Protein AF-A0A937ZWQ6-F1 (afdb_monomer_lite)

Foldseek 3Di:
DEQEAACLSQVAPDADADPPDDVQQRRHCPGPQNVVCVVVVHDYDYPRGHLDAPCQCVQPDDPGGRSVVSDDPPDPDYDYDHHCNVVVNVVVVVVVVVVVVVVVVVD

Secondary structure (DSSP, 8-state):
-EEEESHHHHTTTSSSBPTTS-GGG--BTT-HHHHHHHHTT---EE---TT--HHHHHS-BTTBPPGGGG--TT---EEEE--TTTTTHHHHHHHHHHHHHHHTT--

pLDDT: mean 93.64, std 10.87, range [48.31, 98.81]

Radius of gyration: 16.26 Å; chains: 1; bounding box: 39×29×52 Å

Sequence (107 aa):
MAGLGSSFAAGSGFGPLKPDTPQHCGRSIDNYATLVAEDLRMLLVDVSCGGATTAHVLGPWNELPPQIEAVTPDTALVTITVGGNDLGYVGYLIAESCKLRGVDKLS

Structure (mmCIF, N/CA/C/O backbone):
data_AF-A0A937ZWQ6-F1
#
_entry.id   AF-A0A937ZWQ6-F1
#
loop_
_atom_site.group_PDB
_atom_site.id
_atom_site.type_symbol
_atom_site.label_atom_id
_atom_site.label_alt_id
_atom_site.label_comp_id
_atom_site.label_asym_id
_atom_site.label_entity_id
_atom_site.label_seq_id
_atom_site.pdbx_PDB_ins_code
_atom_site.Cartn_x
_atom_site.Cartn_y
_atom_site.Cartn_z
_atom_site.occupancy
_atom_site.B_iso_or_equiv
_atom_site.auth_seq_id
_atom_site.auth_comp_id
_atom_site.auth_asym_id
_atom_site.auth_atom_id
_atom_site.pdbx_PDB_model_num
ATOM 1 N N . MET A 1 1 ? -9.170 -6.786 7.974 1.00 98.38 1 MET A N 1
ATOM 2 C CA . MET A 1 1 ? -7.842 -7.040 7.376 1.00 98.38 1 MET A CA 1
ATOM 3 C C . MET A 1 1 ? -7.358 -5.785 6.678 1.00 98.38 1 MET A C 1
ATOM 5 O O . MET A 1 1 ? -8.191 -4.964 6.302 1.00 98.38 1 MET A O 1
ATOM 9 N N . ALA A 1 2 ? -6.045 -5.651 6.503 1.00 98.69 2 ALA A N 1
ATOM 10 C CA . ALA A 1 2 ? -5.431 -4.510 5.831 1.00 98.69 2 ALA A CA 1
ATOM 11 C C . ALA A 1 2 ? -4.611 -4.948 4.605 1.00 98.69 2 ALA A C 1
ATOM 13 O O . ALA A 1 2 ? -3.849 -5.920 4.664 1.00 98.69 2 ALA A O 1
ATOM 14 N N . GLY A 1 3 ? -4.778 -4.228 3.497 1.00 98.62 3 GLY A N 1
ATOM 15 C CA . GLY A 1 3 ? -3.978 -4.362 2.281 1.00 98.62 3 GLY A CA 1
ATOM 16 C C . GLY A 1 3 ? -2.995 -3.203 2.166 1.00 98.62 3 GLY A C 1
ATOM 17 O O . GLY A 1 3 ? -3.416 -2.058 2.020 1.00 98.62 3 GLY A O 1
ATOM 18 N N . LEU A 1 4 ? -1.699 -3.498 2.241 1.00 98.81 4 LEU A N 1
ATOM 19 C CA . LEU A 1 4 ? -0.611 -2.533 2.100 1.00 98.81 4 LEU A CA 1
ATOM 20 C C . LEU A 1 4 ? 0.262 -2.903 0.899 1.00 98.81 4 LEU A C 1
ATOM 22 O O . LEU A 1 4 ? 0.230 -4.018 0.382 1.00 98.81 4 LEU A O 1
ATOM 26 N N . GLY A 1 5 ? 1.114 -1.976 0.491 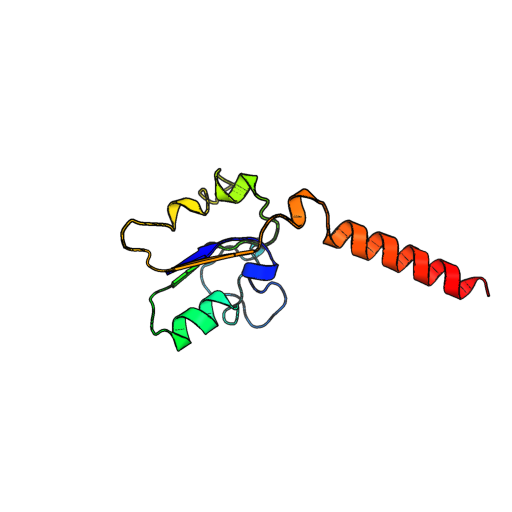1.00 98.62 5 GLY A N 1
ATOM 27 C CA . GLY A 1 5 ? 2.178 -2.199 -0.470 1.00 98.62 5 GLY A CA 1
ATOM 28 C C . GLY A 1 5 ? 2.070 -1.320 -1.703 1.00 98.62 5 GLY A C 1
ATOM 29 O O . GLY A 1 5 ? 1.477 -0.239 -1.677 1.00 98.62 5 GLY A O 1
ATOM 30 N N . SER A 1 6 ? 2.701 -1.788 -2.777 1.00 98.50 6 SER A N 1
ATOM 31 C CA . SER A 1 6 ? 2.848 -1.053 -4.028 1.00 98.50 6 SER A CA 1
ATOM 32 C C . SER A 1 6 ? 1.956 -1.580 -5.157 1.00 98.50 6 SER A C 1
ATOM 34 O O . SER A 1 6 ? 0.896 -2.131 -4.896 1.00 98.50 6 SER A O 1
ATOM 36 N N . SER A 1 7 ? 2.367 -1.431 -6.417 1.00 97.62 7 SER A N 1
ATOM 37 C CA . SER A 1 7 ? 1.588 -1.762 -7.616 1.00 97.62 7 SER A CA 1
ATOM 38 C C . SER A 1 7 ? 1.164 -3.229 -7.681 1.00 97.62 7 SER A C 1
ATOM 40 O O . SER A 1 7 ? 0.037 -3.523 -8.066 1.00 97.62 7 SER A O 1
ATOM 42 N N . PHE A 1 8 ? 2.030 -4.148 -7.249 1.00 97.50 8 PHE A N 1
ATOM 43 C CA . PHE A 1 8 ? 1.712 -5.578 -7.176 1.00 97.50 8 PHE A CA 1
ATOM 44 C C . PHE A 1 8 ? 0.636 -5.880 -6.123 1.00 97.50 8 PHE A C 1
ATOM 46 O O . PHE A 1 8 ? -0.215 -6.730 -6.357 1.00 97.50 8 PHE A O 1
ATOM 53 N N . ALA A 1 9 ? 0.637 -5.157 -4.997 1.00 98.50 9 ALA A N 1
ATOM 54 C CA . ALA A 1 9 ? -0.424 -5.245 -3.993 1.00 98.50 9 ALA A CA 1
ATOM 55 C C . ALA A 1 9 ? -1.716 -4.564 -4.450 1.00 98.50 9 ALA A C 1
ATOM 57 O O . ALA A 1 9 ? -2.801 -5.105 -4.265 1.00 98.50 9 ALA A O 1
ATOM 58 N N . ALA A 1 10 ? -1.585 -3.415 -5.109 1.00 98.12 10 ALA A N 1
ATOM 59 C CA . ALA A 1 10 ? -2.697 -2.656 -5.652 1.00 98.12 10 ALA A CA 1
ATOM 60 C C . ALA A 1 10 ? -3.383 -3.368 -6.824 1.00 98.12 10 ALA A C 1
ATOM 62 O O . ALA A 1 10 ? -4.530 -3.050 -7.117 1.00 98.12 10 ALA A O 1
ATOM 63 N N . GLY A 1 11 ? -2.726 -4.330 -7.480 1.00 97.69 11 GLY A N 1
ATOM 64 C CA . GLY A 1 11 ? -3.235 -4.946 -8.706 1.00 97.69 11 GLY A CA 1
ATOM 65 C C . GLY A 1 11 ? -3.213 -3.972 -9.887 1.00 97.69 11 GLY A C 1
ATOM 66 O O . GLY A 1 11 ? -4.102 -3.998 -10.733 1.00 97.69 11 GLY A O 1
ATOM 67 N N . SER A 1 12 ? -2.231 -3.067 -9.936 1.00 96.25 12 SER A N 1
ATOM 68 C CA . SER A 1 12 ? -2.178 -2.021 -10.960 1.00 96.25 12 SER A CA 1
ATOM 69 C C . SER A 1 12 ? -2.084 -2.604 -12.368 1.00 96.25 12 SER A C 1
ATOM 71 O O . SER A 1 12 ? -1.221 -3.431 -12.655 1.00 96.25 12 SER A O 1
ATOM 73 N N . GLY A 1 13 ? -2.959 -2.134 -13.259 1.00 91.81 13 GLY A N 1
ATOM 74 C CA . GLY A 1 13 ? -3.072 -2.642 -14.629 1.00 91.81 13 GLY A CA 1
ATOM 75 C C . GLY A 1 13 ? -3.955 -3.885 -14.771 1.00 91.81 13 GLY A C 1
ATOM 76 O O . GLY A 1 13 ? -4.099 -4.387 -15.884 1.00 91.81 13 GLY A O 1
ATOM 77 N N . PHE A 1 14 ? -4.561 -4.365 -13.683 1.00 89.69 14 PHE A N 1
ATOM 78 C CA . PHE A 1 14 ? -5.496 -5.484 -13.691 1.00 89.69 14 PHE A CA 1
ATOM 79 C C . PHE A 1 14 ? -6.905 -5.001 -13.333 1.00 89.69 14 PHE A C 1
ATOM 81 O O . PHE A 1 14 ? -7.076 -4.353 -12.309 1.00 89.69 14 PHE A O 1
ATOM 88 N N . GLY A 1 15 ? -7.914 -5.314 -14.148 1.00 89.19 15 GLY A N 1
ATOM 89 C CA . GLY A 1 15 ? -9.321 -5.003 -13.856 1.00 89.19 15 GLY A CA 1
ATOM 90 C C . GLY A 1 15 ? -9.666 -3.506 -13.694 1.00 89.19 15 GLY A C 1
ATOM 91 O O . GLY A 1 15 ? -8.831 -2.624 -13.919 1.00 89.19 15 GLY A O 1
ATOM 92 N N . PRO A 1 16 ? -10.927 -3.192 -13.346 1.00 95.75 16 PRO A N 1
ATOM 93 C CA . PRO A 1 16 ? -11.360 -1.835 -13.015 1.00 95.75 16 PRO A CA 1
ATOM 94 C C . PRO A 1 16 ? -10.699 -1.298 -11.740 1.00 95.75 16 PRO A C 1
ATOM 96 O O . PRO A 1 16 ? -10.385 -2.049 -10.819 1.00 95.75 16 PRO A O 1
ATOM 99 N N . LEU A 1 17 ? -10.540 0.024 -11.651 1.00 96.69 17 LEU A N 1
ATOM 100 C CA . LEU A 1 17 ? -10.050 0.668 -10.431 1.00 96.69 17 LEU A CA 1
ATOM 101 C C . LEU A 1 17 ? -11.138 0.732 -9.353 1.00 96.69 17 LEU A C 1
ATOM 103 O O . LEU A 1 17 ? -12.315 0.921 -9.664 1.00 96.69 17 LEU A O 1
ATOM 107 N N . LYS A 1 18 ? -10.735 0.643 -8.081 1.00 95.75 18 LYS A N 1
ATOM 108 C CA . LYS A 1 18 ? -11.623 0.878 -6.941 1.00 95.75 18 LYS A CA 1
ATOM 109 C C . LYS A 1 18 ? -12.171 2.309 -7.005 1.00 95.75 18 LYS A C 1
ATOM 111 O O . LYS A 1 18 ? -11.369 3.246 -7.117 1.00 95.75 18 LYS A O 1
ATOM 116 N N . PRO A 1 19 ? -13.501 2.496 -6.920 1.00 94.25 19 PRO A N 1
ATOM 117 C CA . PRO A 1 19 ? -14.096 3.826 -6.894 1.00 94.25 19 PRO A CA 1
ATOM 118 C C . PRO A 1 19 ? -13.602 4.603 -5.671 1.00 94.25 19 PRO A C 1
ATOM 120 O O . PRO A 1 19 ? -13.192 4.010 -4.675 1.00 94.25 19 PRO A O 1
ATOM 123 N N . ASP A 1 20 ? -13.616 5.931 -5.770 1.00 91.19 20 ASP A N 1
ATOM 124 C CA . ASP A 1 20 ? -13.263 6.848 -4.677 1.00 91.19 20 ASP A CA 1
ATOM 125 C C . ASP A 1 20 ? -11.853 6.644 -4.088 1.00 91.19 20 ASP A C 1
ATOM 127 O O . ASP A 1 20 ? -11.557 7.061 -2.968 1.00 91.19 20 ASP A O 1
ATOM 131 N N . THR A 1 21 ? -10.946 6.037 -4.859 1.00 90.50 21 THR A N 1
ATOM 132 C CA . THR A 1 21 ? -9.525 5.934 -4.514 1.00 90.50 21 THR A CA 1
ATOM 133 C C . THR A 1 21 ? -8.666 6.801 -5.441 1.00 90.50 21 THR A C 1
ATOM 135 O O . THR A 1 21 ? -9.008 6.975 -6.615 1.00 90.50 21 THR A O 1
ATOM 138 N N . PRO A 1 22 ? -7.539 7.359 -4.954 1.00 93.50 22 PRO A N 1
ATOM 139 C CA . PRO A 1 22 ? -6.567 8.041 -5.799 1.00 93.50 22 PRO A CA 1
ATOM 140 C C . PRO A 1 22 ? -6.178 7.190 -7.013 1.00 93.50 22 PRO A C 1
ATOM 142 O O . PRO A 1 22 ? -5.551 6.140 -6.873 1.00 93.50 22 PRO A O 1
ATOM 145 N N . GLN A 1 23 ? -6.524 7.657 -8.217 1.00 93.75 23 GLN A N 1
ATOM 146 C CA . GLN A 1 23 ? -6.320 6.889 -9.452 1.00 93.75 23 GLN A CA 1
ATOM 147 C C . GLN A 1 23 ? -4.850 6.517 -9.681 1.00 93.75 23 GLN A C 1
ATOM 149 O O . GLN A 1 23 ? -4.560 5.433 -10.182 1.00 93.75 23 GLN A O 1
ATOM 154 N N . HIS A 1 24 ? -3.920 7.383 -9.261 1.00 94.19 24 HIS A N 1
ATOM 155 C CA . HIS A 1 24 ? -2.482 7.143 -9.392 1.00 94.19 24 HIS A CA 1
ATOM 156 C C . HIS A 1 24 ? -2.003 5.916 -8.598 1.00 94.19 24 HIS A C 1
ATOM 158 O O . HIS A 1 24 ? -1.002 5.307 -8.965 1.00 94.19 24 HIS A O 1
ATOM 164 N N . CYS A 1 25 ? -2.732 5.507 -7.554 1.00 96.94 25 CYS A N 1
ATOM 165 C CA . CYS A 1 25 ? -2.422 4.290 -6.812 1.00 96.94 25 CYS A CA 1
ATOM 166 C C . CYS A 1 25 ? -2.705 3.018 -7.613 1.00 96.94 25 CYS A C 1
ATOM 168 O O . CYS A 1 25 ? -2.221 1.956 -7.225 1.00 96.94 25 CYS A O 1
ATOM 170 N N . GLY A 1 26 ? -3.500 3.093 -8.687 1.00 97.06 26 GLY A N 1
ATOM 171 C CA . GLY A 1 26 ? -3.818 1.941 -9.523 1.00 97.06 26 GLY A CA 1
ATOM 172 C C . GLY A 1 26 ? -4.407 0.774 -8.727 1.00 97.06 26 GLY A C 1
ATOM 173 O O . GLY A 1 26 ? -4.036 -0.368 -8.985 1.00 97.06 26 GLY A O 1
ATOM 174 N N . ARG A 1 27 ? -5.246 1.061 -7.720 1.00 97.25 27 ARG A N 1
ATOM 175 C CA . ARG A 1 27 ? -5.918 0.048 -6.896 1.00 97.25 27 ARG A CA 1
ATOM 176 C C . ARG A 1 27 ? -7.042 -0.598 -7.688 1.00 97.25 27 ARG A C 1
ATOM 178 O O . ARG A 1 27 ? -8.026 0.066 -7.985 1.00 97.25 27 ARG A O 1
ATOM 185 N N . SER A 1 28 ? -6.895 -1.873 -8.007 1.00 97.75 28 SER A N 1
ATOM 186 C CA . SER A 1 28 ? -7.895 -2.689 -8.688 1.00 97.75 28 SER A CA 1
ATOM 187 C C . SER A 1 28 ? -8.978 -3.184 -7.735 1.00 97.75 28 SER A C 1
ATOM 189 O O . SER A 1 28 ? -8.685 -3.498 -6.579 1.00 97.75 28 SER A O 1
ATOM 191 N N . ILE A 1 29 ? -10.214 -3.312 -8.227 1.00 97.00 29 ILE A N 1
ATOM 192 C CA . ILE A 1 29 ? -11.273 -4.050 -7.523 1.00 97.00 29 ILE A CA 1
ATOM 193 C C . ILE A 1 29 ? -10.936 -5.543 -7.376 1.00 97.00 29 ILE A C 1
ATOM 195 O O . ILE A 1 29 ? -11.412 -6.163 -6.438 1.00 97.00 29 ILE A O 1
ATOM 199 N N . ASP A 1 30 ? -10.060 -6.085 -8.226 1.00 96.19 30 ASP A N 1
ATOM 200 C CA . ASP A 1 30 ? -9.708 -7.509 -8.292 1.00 96.19 30 ASP A CA 1
ATOM 201 C C . ASP A 1 30 ? -8.290 -7.791 -7.754 1.00 96.19 30 ASP A C 1
ATOM 203 O O . ASP A 1 30 ? -7.654 -8.787 -8.109 1.00 96.19 30 ASP A O 1
ATOM 207 N N . ASN A 1 31 ? -7.726 -6.899 -6.931 1.00 98.06 31 ASN A N 1
ATOM 208 C CA . ASN A 1 31 ? -6.415 -7.153 -6.334 1.00 98.06 31 ASN A CA 1
ATOM 209 C C . ASN A 1 31 ? -6.461 -8.312 -5.322 1.00 98.06 31 ASN A C 1
ATOM 211 O O . ASN A 1 31 ? -7.511 -8.639 -4.765 1.00 98.06 31 ASN A O 1
ATOM 215 N N . TYR A 1 32 ? -5.308 -8.931 -5.046 1.00 98.06 32 TYR A N 1
ATOM 216 C CA . TYR A 1 32 ? -5.290 -10.154 -4.236 1.00 98.06 32 TYR A CA 1
ATOM 217 C C . TYR A 1 32 ? -5.818 -9.931 -2.811 1.00 98.06 32 TYR A C 1
ATOM 219 O O . TYR A 1 32 ? -6.376 -10.850 -2.222 1.00 98.06 32 TYR A O 1
ATOM 227 N N . ALA A 1 33 ? -5.668 -8.727 -2.243 1.00 98.38 33 ALA A N 1
ATOM 228 C CA . ALA A 1 33 ? -6.202 -8.424 -0.920 1.00 98.38 33 ALA A CA 1
ATOM 229 C C . ALA A 1 33 ? -7.736 -8.466 -0.923 1.00 98.38 33 ALA A C 1
ATOM 231 O O . ALA A 1 33 ? -8.322 -8.934 0.049 1.00 98.38 33 ALA A O 1
ATOM 232 N N . THR A 1 34 ? -8.371 -8.030 -2.017 1.00 97.94 34 THR A N 1
ATOM 233 C CA . THR A 1 34 ? -9.826 -8.110 -2.203 1.00 97.94 34 THR A CA 1
ATOM 234 C C . THR A 1 34 ? -10.285 -9.556 -2.317 1.00 97.94 34 THR A C 1
ATOM 236 O O . THR A 1 34 ? -11.159 -9.963 -1.560 1.00 97.94 34 THR A O 1
ATOM 239 N N . LEU A 1 35 ? -9.624 -10.360 -3.153 1.00 97.69 35 LEU A N 1
ATOM 240 C CA . LEU A 1 35 ? -9.959 -11.781 -3.315 1.00 97.69 35 LEU A CA 1
ATOM 241 C C . LEU A 1 35 ? -9.816 -12.561 -1.997 1.00 97.69 35 LEU A C 1
ATOM 243 O O . LEU A 1 35 ? -10.705 -13.309 -1.603 1.00 97.69 35 LEU A O 1
ATOM 247 N N . VAL A 1 36 ? -8.730 -12.323 -1.254 1.00 98.50 36 VAL A N 1
ATOM 248 C CA . VAL A 1 36 ? -8.519 -12.940 0.067 1.00 98.50 36 VAL A CA 1
ATOM 249 C C . VAL A 1 36 ? -9.571 -12.474 1.079 1.00 98.50 36 VAL A C 1
ATOM 251 O O . VAL A 1 36 ? -10.024 -13.270 1.901 1.00 98.50 36 VAL A O 1
ATOM 254 N N . ALA A 1 37 ? -9.971 -11.201 1.040 1.00 98.56 37 ALA A N 1
ATOM 255 C CA . ALA A 1 37 ? -11.014 -10.677 1.917 1.00 98.56 37 ALA A CA 1
ATOM 256 C C . ALA A 1 37 ? -12.370 -11.340 1.660 1.00 98.56 37 ALA A C 1
ATOM 258 O O . ALA A 1 37 ? -13.071 -11.672 2.616 1.00 98.56 37 ALA A O 1
ATOM 259 N N . GLU A 1 38 ? -12.720 -11.561 0.394 1.00 98.25 38 GLU A N 1
ATOM 260 C CA . GLU A 1 38 ? -13.946 -12.254 -0.003 1.00 98.25 38 GLU A CA 1
ATOM 261 C C . GLU A 1 38 ? -13.937 -13.717 0.456 1.00 98.25 38 GLU A C 1
ATOM 263 O O . GLU A 1 38 ? -14.868 -14.146 1.146 1.00 98.25 38 GLU A O 1
ATOM 268 N N . ASP A 1 39 ? -12.855 -14.449 0.177 1.00 98.44 39 ASP A N 1
ATOM 269 C CA . ASP A 1 39 ? -12.705 -15.860 0.551 1.00 98.44 39 ASP A CA 1
ATOM 270 C C . ASP A 1 39 ? -12.775 -16.073 2.070 1.00 98.44 39 ASP A C 1
ATOM 272 O O . ASP A 1 39 ? -13.417 -17.009 2.558 1.00 98.44 39 ASP A O 1
ATOM 276 N N . LEU A 1 40 ? -12.147 -15.179 2.839 1.00 98.38 40 LEU A N 1
ATOM 277 C CA . LEU A 1 40 ? -12.123 -15.238 4.302 1.00 98.38 40 LEU A CA 1
ATOM 278 C C . LEU A 1 40 ? -13.302 -14.509 4.962 1.00 98.38 40 LEU A C 1
ATOM 280 O O . LEU A 1 40 ? -13.415 -14.523 6.189 1.00 98.38 40 LEU A O 1
ATOM 284 N N . ARG A 1 41 ? -14.185 -13.881 4.172 1.00 98.31 41 ARG A N 1
ATOM 285 C CA . ARG A 1 41 ? -15.320 -13.063 4.638 1.00 98.31 41 ARG A CA 1
ATOM 286 C C . ARG A 1 41 ? -14.898 -11.978 5.638 1.00 98.31 41 ARG A C 1
ATOM 288 O O . ARG A 1 41 ? -15.539 -11.780 6.670 1.00 98.31 41 ARG A O 1
ATOM 295 N N . MET A 1 42 ? -13.805 -11.281 5.341 1.00 98.19 42 MET A N 1
ATOM 296 C CA . MET A 1 42 ? -13.241 -10.216 6.171 1.00 98.19 42 MET A CA 1
ATOM 297 C C . MET A 1 42 ? -13.540 -8.837 5.583 1.00 98.19 42 MET A C 1
ATOM 299 O O . MET A 1 42 ? -13.493 -8.634 4.375 1.00 98.19 42 MET A O 1
ATOM 303 N N . LEU A 1 43 ? -13.751 -7.842 6.447 1.00 98.06 43 LEU A N 1
ATOM 304 C CA . LEU A 1 43 ? -13.735 -6.443 6.017 1.00 98.06 43 LEU A CA 1
ATOM 305 C C . LEU A 1 43 ? -12.302 -6.030 5.659 1.00 98.06 43 LEU A C 1
ATOM 307 O O . LEU A 1 43 ? -11.378 -6.263 6.447 1.00 98.06 43 LEU A O 1
ATOM 311 N N . LEU A 1 44 ? -12.121 -5.412 4.493 1.00 98.06 44 LEU A N 1
ATOM 312 C CA . LEU A 1 44 ? -10.824 -4.976 3.979 1.00 98.06 44 LEU A CA 1
ATOM 313 C C . LEU A 1 44 ? -10.685 -3.452 4.023 1.00 98.06 44 LEU A C 1
ATOM 315 O O . LEU A 1 44 ? -11.474 -2.734 3.415 1.00 98.06 44 LEU A O 1
ATOM 319 N N . VAL A 1 45 ? -9.615 -2.980 4.664 1.00 98.12 45 VAL A N 1
ATOM 320 C CA . VAL A 1 45 ? -9.093 -1.619 4.501 1.00 98.12 45 VAL A CA 1
ATOM 321 C C . VAL A 1 45 ? -7.893 -1.693 3.561 1.00 98.12 45 VAL A C 1
ATOM 323 O O . VAL A 1 45 ? -6.840 -2.215 3.920 1.00 98.12 45 VAL A O 1
ATOM 326 N N . ASP A 1 46 ? -8.063 -1.226 2.328 1.00 98.06 46 ASP A N 1
ATOM 327 C CA . ASP A 1 46 ? -7.043 -1.327 1.282 1.00 98.06 46 ASP A CA 1
ATOM 328 C C . ASP A 1 46 ? -6.404 0.032 0.989 1.00 98.06 46 ASP A C 1
ATOM 330 O O . ASP A 1 46 ? -7.000 0.905 0.347 1.00 98.06 46 ASP A O 1
ATOM 334 N N . VAL A 1 47 ? -5.167 0.180 1.456 1.00 98.31 47 VAL A N 1
ATOM 335 C CA . VAL A 1 47 ? -4.327 1.376 1.316 1.00 98.31 47 VAL A CA 1
ATOM 336 C C . VAL A 1 47 ? -3.089 1.111 0.455 1.00 98.31 47 VAL A C 1
ATOM 338 O O . VAL A 1 47 ? -2.144 1.899 0.463 1.00 98.31 47 VAL A O 1
ATOM 341 N N . SER A 1 48 ? -3.083 0.016 -0.311 1.00 98.44 48 SER A N 1
ATOM 342 C CA . SER A 1 48 ? -2.029 -0.251 -1.288 1.00 98.44 48 SER A CA 1
ATOM 343 C C . SER A 1 48 ? -1.965 0.863 -2.345 1.00 98.44 48 SER A C 1
ATOM 345 O O . SER A 1 48 ? -2.978 1.453 -2.726 1.00 98.44 48 SER A O 1
ATOM 347 N N . CYS A 1 49 ? -0.765 1.209 -2.811 1.00 98.12 49 CYS A N 1
ATOM 348 C CA . CYS A 1 49 ? -0.607 2.296 -3.773 1.00 98.12 49 CYS A CA 1
ATOM 349 C C . CYS A 1 49 ? 0.594 2.090 -4.693 1.00 98.12 49 CYS A C 1
ATOM 351 O O . CYS A 1 49 ? 1.738 2.028 -4.242 1.00 98.12 49 CYS A O 1
ATOM 353 N N . GLY A 1 50 ? 0.341 2.009 -6.001 1.00 97.38 50 GLY A N 1
ATOM 354 C CA . GLY A 1 50 ? 1.369 1.962 -7.036 1.00 97.38 50 GLY A CA 1
ATOM 355 C C . GLY A 1 50 ? 2.451 3.020 -6.827 1.00 97.38 50 GLY A C 1
ATOM 356 O O . GLY A 1 50 ? 2.149 4.176 -6.565 1.00 97.38 50 GLY A O 1
ATOM 357 N N . GLY A 1 51 ? 3.719 2.610 -6.900 1.00 96.62 51 GLY A N 1
ATOM 358 C CA . GLY A 1 51 ? 4.875 3.479 -6.646 1.00 96.62 51 GLY A CA 1
ATOM 359 C C . GLY A 1 51 ? 5.311 3.580 -5.178 1.00 96.62 51 GLY A C 1
ATOM 360 O O . GLY A 1 51 ? 6.403 4.074 -4.914 1.00 96.62 51 GLY A O 1
ATOM 361 N N . ALA A 1 52 ? 4.536 3.051 -4.221 1.00 98.38 52 ALA A N 1
ATOM 362 C CA . ALA A 1 52 ? 4.938 3.049 -2.813 1.00 98.38 52 ALA A CA 1
ATOM 363 C C . ALA A 1 52 ? 6.280 2.327 -2.576 1.00 98.38 52 ALA A C 1
ATOM 365 O O . ALA A 1 52 ? 6.499 1.225 -3.092 1.00 98.38 52 ALA A O 1
ATOM 366 N N . THR A 1 53 ? 7.161 2.941 -1.786 1.00 98.56 53 THR A N 1
ATOM 367 C CA . THR A 1 53 ? 8.403 2.347 -1.265 1.00 98.56 53 THR A CA 1
ATOM 368 C C . THR A 1 53 ? 8.176 1.827 0.154 1.00 98.56 53 THR A C 1
ATOM 370 O O . THR A 1 53 ? 7.114 2.050 0.741 1.00 98.56 53 THR A O 1
ATOM 373 N N . THR A 1 54 ? 9.169 1.166 0.750 1.00 98.50 54 THR A N 1
ATOM 374 C CA . THR A 1 54 ? 9.099 0.781 2.170 1.00 98.50 54 THR A CA 1
ATOM 375 C C . THR A 1 54 ? 8.943 1.996 3.090 1.00 98.50 54 THR A C 1
ATOM 377 O O . THR A 1 54 ? 8.222 1.920 4.083 1.00 98.50 54 THR A O 1
ATOM 380 N N . ALA A 1 55 ? 9.521 3.147 2.727 1.00 98.62 55 ALA A N 1
ATOM 381 C CA . ALA A 1 55 ? 9.358 4.390 3.477 1.00 98.62 55 ALA A CA 1
ATOM 382 C C . ALA A 1 55 ? 7.895 4.864 3.514 1.00 98.62 55 ALA A C 1
ATOM 384 O O . ALA A 1 55 ? 7.446 5.332 4.553 1.00 98.62 55 ALA A O 1
ATOM 385 N N . HIS A 1 56 ? 7.129 4.679 2.433 1.00 98.62 56 HIS A N 1
ATOM 386 C CA . HIS A 1 56 ? 5.709 5.066 2.371 1.00 98.62 56 HIS A CA 1
ATOM 387 C C . HIS A 1 56 ? 4.782 4.121 3.158 1.00 98.62 56 HIS A C 1
ATOM 389 O O . HIS A 1 56 ? 3.609 4.420 3.374 1.00 98.62 56 HIS A O 1
ATOM 395 N N . VAL A 1 57 ? 5.286 2.963 3.599 1.00 98.62 57 VAL A N 1
ATOM 396 C CA . VAL A 1 57 ? 4.548 2.110 4.542 1.00 98.62 57 VAL A CA 1
ATOM 397 C C . VAL A 1 57 ? 4.540 2.753 5.924 1.00 98.62 57 VAL A C 1
ATOM 399 O O . VAL A 1 57 ? 3.506 2.773 6.586 1.00 98.62 57 VAL A O 1
ATOM 402 N N . LEU A 1 58 ? 5.690 3.284 6.347 1.00 98.38 58 LEU A N 1
ATOM 403 C CA . LEU A 1 58 ? 5.908 3.820 7.693 1.00 98.38 58 LEU A CA 1
ATOM 404 C C . LEU A 1 58 ? 5.701 5.336 7.791 1.00 98.38 58 LEU A C 1
ATOM 406 O O . LEU A 1 58 ? 5.473 5.848 8.882 1.00 98.38 58 LEU A O 1
ATOM 410 N N . GLY A 1 59 ? 5.798 6.049 6.672 1.00 98.38 59 GLY A N 1
ATOM 411 C CA . GLY A 1 59 ? 5.674 7.499 6.579 1.00 98.38 59 GLY A CA 1
ATOM 412 C C . GLY A 1 59 ? 4.677 7.931 5.502 1.00 98.38 59 GLY A C 1
ATOM 413 O O . GLY A 1 59 ? 4.300 7.125 4.651 1.00 98.38 59 GLY A O 1
ATOM 414 N N . PRO A 1 60 ? 4.239 9.201 5.536 1.00 97.44 60 PRO A N 1
ATOM 415 C CA . PRO A 1 60 ? 3.281 9.725 4.574 1.00 97.44 60 PRO A CA 1
ATOM 416 C C . PRO A 1 60 ? 3.891 9.819 3.175 1.00 97.44 60 PRO A C 1
ATOM 418 O O . PRO A 1 60 ? 5.112 9.898 3.006 1.00 97.44 60 PRO A O 1
ATOM 421 N N . TRP A 1 61 ? 3.023 9.882 2.170 1.00 92.12 61 TRP A N 1
ATOM 422 C CA . TRP A 1 61 ? 3.416 10.115 0.789 1.00 92.12 61 TRP A CA 1
ATOM 423 C C . TRP A 1 61 ? 2.448 11.076 0.107 1.00 92.12 61 TRP A C 1
ATOM 425 O O . TRP A 1 61 ? 1.315 10.715 -0.194 1.00 92.12 61 TRP A O 1
ATOM 435 N N . ASN A 1 62 ? 2.915 12.299 -0.162 1.00 91.88 62 ASN A N 1
ATOM 436 C CA . ASN A 1 62 ? 2.084 13.388 -0.677 1.00 91.88 62 ASN A CA 1
ATOM 437 C C . ASN A 1 62 ? 0.821 13.573 0.191 1.00 91.88 62 ASN A C 1
ATOM 439 O O . ASN A 1 62 ? 0.936 13.882 1.374 1.00 91.88 62 ASN A O 1
ATOM 443 N N . GLU A 1 63 ? -0.368 13.386 -0.380 1.00 93.44 63 GLU A N 1
ATOM 444 C CA . GLU A 1 63 ? -1.660 13.460 0.300 1.00 93.44 63 GLU A CA 1
ATOM 445 C C . GLU A 1 63 ? -2.042 12.187 1.073 1.00 93.44 63 GLU A C 1
ATOM 447 O O . GLU A 1 63 ? -3.053 12.175 1.775 1.00 93.44 63 GLU A O 1
ATOM 452 N N . LEU A 1 64 ? -1.275 11.104 0.927 1.00 96.75 64 LEU A N 1
ATOM 453 C CA . LEU A 1 64 ? -1.579 9.811 1.526 1.00 96.75 64 LEU A CA 1
ATOM 454 C C . LEU A 1 64 ? -0.940 9.691 2.918 1.00 96.75 64 LEU A C 1
ATOM 456 O O . LEU A 1 64 ? 0.262 9.949 3.062 1.00 96.75 64 LEU A O 1
ATOM 460 N N . PRO A 1 65 ? -1.699 9.255 3.940 1.00 97.88 65 PRO A N 1
ATOM 461 C CA . PRO A 1 65 ? -1.123 8.917 5.235 1.00 97.88 65 PRO A CA 1
ATOM 462 C C . PRO A 1 65 ? -0.200 7.688 5.122 1.00 97.88 65 PRO A C 1
ATOM 464 O O . PRO A 1 65 ? -0.283 6.942 4.138 1.00 97.88 65 PRO A O 1
ATOM 467 N N . PRO A 1 66 ? 0.663 7.439 6.125 1.00 98.62 66 PRO A N 1
ATOM 468 C CA . PRO A 1 66 ? 1.395 6.183 6.230 1.00 98.62 66 PRO A CA 1
ATOM 469 C C . PRO A 1 66 ? 0.454 4.982 6.113 1.00 98.62 66 PRO A C 1
ATOM 471 O O . PRO A 1 66 ? -0.546 4.895 6.826 1.00 98.62 66 PRO A O 1
ATOM 474 N N . GLN A 1 67 ? 0.781 4.013 5.257 1.00 98.69 67 GLN A N 1
ATOM 475 C CA . GLN A 1 67 ? -0.099 2.852 5.069 1.00 98.69 67 GLN A CA 1
ATOM 476 C C . GLN A 1 67 ? -0.277 2.037 6.359 1.00 98.69 67 GLN A C 1
ATOM 478 O O . GLN A 1 67 ? -1.323 1.419 6.559 1.00 98.69 67 GLN A O 1
ATOM 483 N N . ILE A 1 68 ? 0.724 2.046 7.247 1.00 98.69 68 ILE A N 1
ATOM 484 C CA . ILE A 1 68 ? 0.669 1.341 8.531 1.00 98.69 68 ILE A CA 1
ATOM 485 C C . ILE A 1 68 ? -0.477 1.826 9.432 1.00 98.69 68 ILE A C 1
ATOM 487 O O . ILE A 1 68 ? -0.944 1.055 10.264 1.00 98.69 68 ILE A O 1
ATOM 491 N N . GLU A 1 69 ? -1.000 3.040 9.232 1.00 98.56 69 GLU A N 1
ATOM 492 C CA . GLU A 1 69 ? -2.157 3.551 9.982 1.00 98.56 69 GLU A CA 1
ATOM 493 C C . GLU A 1 69 ? -3.456 2.781 9.686 1.00 98.56 69 GLU A C 1
ATOM 495 O O . GLU A 1 69 ? -4.385 2.809 10.491 1.00 98.56 69 GLU A O 1
ATOM 500 N N . ALA A 1 70 ? -3.523 2.032 8.577 1.00 98.25 70 ALA A N 1
ATOM 501 C CA . ALA A 1 70 ? -4.635 1.120 8.307 1.00 98.25 70 ALA A CA 1
ATOM 502 C C . ALA A 1 70 ? -4.630 -0.127 9.213 1.00 98.25 70 ALA A C 1
ATOM 504 O O . ALA A 1 70 ? -5.624 -0.854 9.260 1.00 98.25 70 ALA A O 1
ATOM 505 N N . VAL A 1 71 ? -3.522 -0.400 9.912 1.00 98.62 71 VAL A N 1
ATOM 506 C CA . VAL A 1 71 ? -3.394 -1.529 10.838 1.00 98.62 71 VAL A CA 1
ATOM 5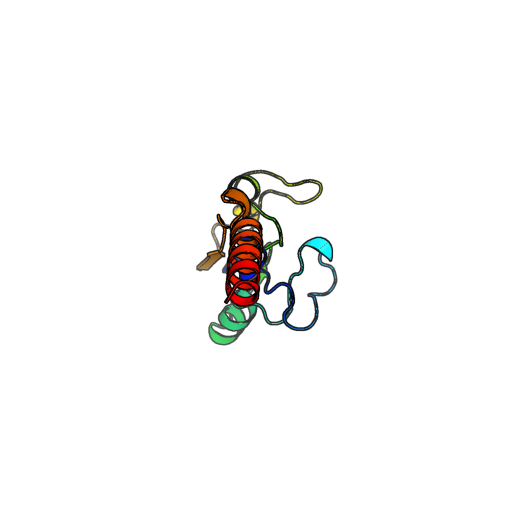07 C C . VAL A 1 71 ? -3.830 -1.089 12.232 1.00 98.62 71 VAL A C 1
ATOM 509 O O . VAL A 1 71 ? -3.123 -0.384 12.947 1.00 98.62 71 VAL A O 1
ATOM 512 N N . THR A 1 72 ? -5.013 -1.542 12.628 1.00 98.25 72 THR A N 1
ATOM 513 C CA . THR A 1 72 ? -5.612 -1.287 13.947 1.00 98.25 72 THR A CA 1
ATOM 514 C C . THR A 1 72 ? -5.480 -2.509 14.867 1.00 98.25 72 THR A C 1
ATOM 516 O O . THR A 1 72 ? -5.194 -3.605 14.378 1.00 98.25 72 THR A O 1
ATOM 519 N N . PRO A 1 73 ? -5.756 -2.386 16.183 1.00 98.25 73 PRO A N 1
ATOM 520 C CA . PRO A 1 73 ? -5.803 -3.540 17.090 1.00 98.25 73 PRO A CA 1
ATOM 521 C C . PRO A 1 73 ? -6.768 -4.660 16.661 1.00 98.25 73 PRO A C 1
ATOM 523 O O . PRO A 1 73 ? -6.525 -5.820 16.979 1.00 98.25 73 PRO A O 1
ATOM 526 N N . ASP A 1 74 ? -7.818 -4.337 15.897 1.00 97.50 74 ASP A N 1
ATOM 527 C CA . ASP A 1 74 ? -8.791 -5.311 15.375 1.00 97.50 74 ASP A CA 1
ATOM 528 C C . ASP A 1 74 ? -8.338 -5.973 14.056 1.00 97.50 74 ASP A C 1
ATOM 530 O O . ASP A 1 74 ? -9.029 -6.822 13.482 1.00 97.50 74 ASP A O 1
ATOM 534 N N . THR A 1 75 ? -7.177 -5.585 13.518 1.00 98.50 75 THR A N 1
ATOM 535 C CA . THR A 1 75 ? -6.666 -6.123 12.254 1.00 98.50 75 THR A CA 1
ATOM 536 C C . THR A 1 75 ? -6.101 -7.528 12.450 1.00 98.50 75 THR A C 1
ATOM 538 O O . THR A 1 75 ? -4.959 -7.709 12.852 1.00 98.50 75 THR A O 1
ATOM 541 N N . ALA A 1 76 ? -6.887 -8.544 12.090 1.00 98.25 76 ALA A N 1
ATOM 542 C CA . ALA A 1 76 ? -6.483 -9.951 12.212 1.00 98.25 76 ALA A CA 1
ATOM 543 C C . ALA A 1 76 ? -5.553 -10.468 11.091 1.00 98.25 76 ALA A C 1
ATOM 545 O O . ALA A 1 76 ? -4.931 -11.515 11.242 1.00 98.25 76 ALA A O 1
ATOM 546 N N . LEU A 1 77 ? -5.472 -9.766 9.955 1.00 98.75 77 LEU A N 1
ATOM 547 C CA . LEU A 1 77 ? -4.620 -10.135 8.821 1.00 98.75 77 LEU A CA 1
ATOM 548 C C . LEU A 1 77 ? -4.109 -8.879 8.122 1.00 98.75 77 LEU A C 1
ATOM 550 O O . LEU A 1 77 ? -4.886 -7.964 7.828 1.00 98.75 77 LEU A O 1
ATOM 554 N N . VAL A 1 78 ? -2.816 -8.887 7.816 1.00 98.75 78 VAL A N 1
ATOM 555 C CA . VAL A 1 78 ? -2.137 -7.884 7.005 1.00 98.75 78 VAL A CA 1
ATOM 556 C C . VAL A 1 78 ? -1.538 -8.575 5.791 1.00 98.75 78 VAL A C 1
ATOM 558 O O . VAL A 1 78 ? -0.846 -9.582 5.924 1.00 98.75 78 VAL A O 1
ATOM 561 N N . THR A 1 79 ? -1.781 -8.018 4.611 1.00 98.81 79 THR A N 1
ATOM 562 C CA . THR A 1 79 ? -1.092 -8.433 3.390 1.00 98.81 79 THR A CA 1
ATOM 563 C C . THR A 1 79 ? -0.248 -7.285 2.862 1.00 98.81 79 THR A C 1
ATOM 565 O O . THR A 1 79 ? -0.662 -6.127 2.937 1.00 98.81 79 THR A O 1
ATOM 568 N N . ILE A 1 80 ? 0.943 -7.592 2.345 1.00 98.69 80 ILE A N 1
ATOM 569 C CA . ILE A 1 80 ? 1.868 -6.560 1.885 1.00 98.69 80 ILE A CA 1
ATOM 570 C C . ILE A 1 80 ? 2.799 -7.071 0.789 1.00 98.69 80 ILE A C 1
ATOM 572 O O . ILE A 1 80 ? 3.427 -8.115 0.932 1.00 98.69 80 ILE A O 1
ATOM 576 N N . THR A 1 81 ? 2.914 -6.293 -0.288 1.00 98.56 81 THR A N 1
ATOM 577 C CA . THR A 1 81 ? 3.962 -6.460 -1.304 1.00 98.56 81 THR A CA 1
ATOM 578 C C . THR A 1 81 ? 4.612 -5.107 -1.581 1.00 98.56 81 THR A C 1
ATOM 580 O O . THR A 1 81 ? 4.00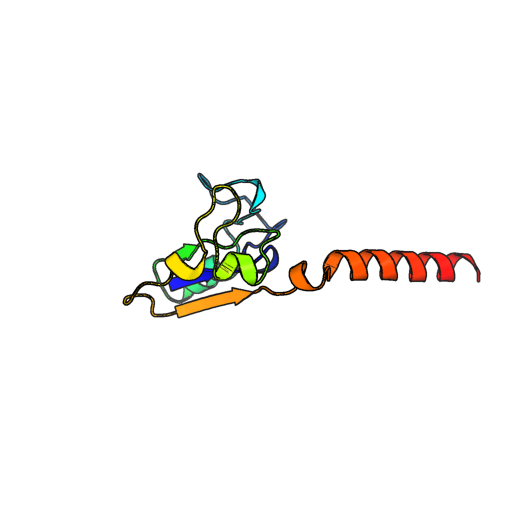7 -4.236 -2.207 1.00 98.56 81 THR A O 1
ATOM 583 N N . VAL A 1 82 ? 5.839 -4.90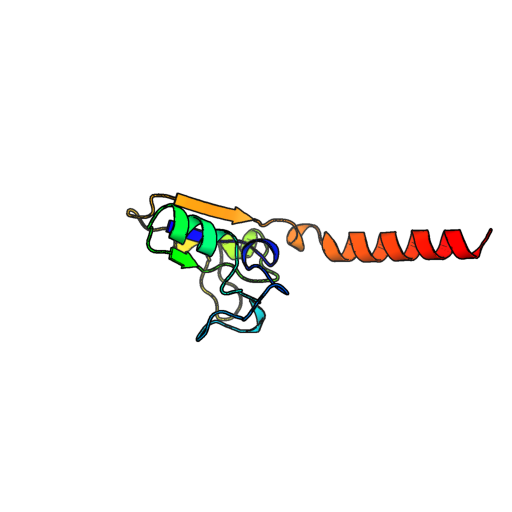3 -1.102 1.00 98.50 82 VAL A N 1
ATOM 584 C CA . VAL A 1 82 ? 6.587 -3.635 -1.197 1.00 98.50 82 VAL A CA 1
ATOM 585 C C . VAL A 1 82 ? 8.091 -3.916 -1.322 1.00 98.50 82 VAL A C 1
ATOM 587 O O . VAL A 1 82 ? 8.515 -5.054 -1.143 1.00 98.50 82 VAL A O 1
ATOM 590 N N . GLY A 1 83 ? 8.898 -2.908 -1.659 1.00 98.31 83 GLY A N 1
ATOM 591 C CA . GLY A 1 83 ? 10.355 -3.029 -1.818 1.00 98.31 83 GLY A CA 1
ATOM 592 C C . GLY A 1 83 ? 10.822 -2.948 -3.272 1.00 98.31 83 GLY A C 1
ATOM 593 O O . GLY A 1 83 ? 11.936 -2.517 -3.549 1.00 98.31 83 GLY A O 1
ATOM 594 N N . GLY A 1 84 ? 9.960 -3.303 -4.231 1.00 98.12 84 GLY A N 1
ATOM 595 C CA . GLY A 1 84 ? 10.312 -3.260 -5.653 1.00 98.12 84 GLY A CA 1
ATOM 596 C C . GLY A 1 84 ? 10.699 -1.859 -6.143 1.00 98.12 84 GLY A C 1
ATOM 597 O O . GLY A 1 84 ? 11.633 -1.729 -6.931 1.00 98.12 84 GLY A O 1
ATOM 598 N N . ASN A 1 85 ? 10.030 -0.806 -5.660 1.00 98.12 85 ASN A N 1
ATOM 599 C CA . ASN A 1 85 ? 10.355 0.572 -6.054 1.00 98.12 85 ASN A CA 1
ATOM 600 C C . ASN A 1 85 ? 11.614 1.099 -5.374 1.00 98.12 85 ASN A C 1
ATOM 602 O O . ASN A 1 85 ? 12.356 1.843 -6.004 1.00 98.12 85 ASN A O 1
ATOM 606 N N . ASP A 1 86 ? 11.886 0.677 -4.139 1.00 98.25 86 ASP A N 1
ATOM 607 C CA . ASP A 1 86 ? 13.125 0.991 -3.422 1.00 98.25 86 ASP A CA 1
ATOM 608 C C . ASP A 1 86 ? 14.351 0.554 -4.238 1.00 98.25 86 ASP A C 1
ATOM 610 O O . ASP A 1 86 ? 15.371 1.235 -4.270 1.00 98.25 86 ASP A O 1
ATOM 614 N N . LEU A 1 87 ? 14.214 -0.567 -4.952 1.00 97.62 87 LEU A N 1
ATOM 615 C CA . LEU A 1 87 ? 15.246 -1.137 -5.810 1.00 97.62 87 LEU A CA 1
ATOM 616 C C . LEU A 1 87 ? 15.148 -0.701 -7.275 1.00 97.62 87 LEU A C 1
ATOM 618 O O . LEU A 1 87 ? 15.938 -1.179 -8.078 1.00 97.62 87 LEU A O 1
ATOM 622 N N . GLY A 1 88 ? 14.163 0.108 -7.679 1.00 96.62 88 GLY A N 1
ATOM 623 C CA . GLY A 1 88 ? 13.923 0.407 -9.097 1.00 96.62 88 GLY A CA 1
ATOM 624 C C . GLY A 1 88 ? 13.649 -0.837 -9.962 1.00 96.62 88 GLY A C 1
ATOM 625 O O . GLY A 1 88 ? 13.937 -0.835 -11.158 1.00 96.62 88 GLY A O 1
ATOM 626 N N . TYR A 1 89 ? 13.106 -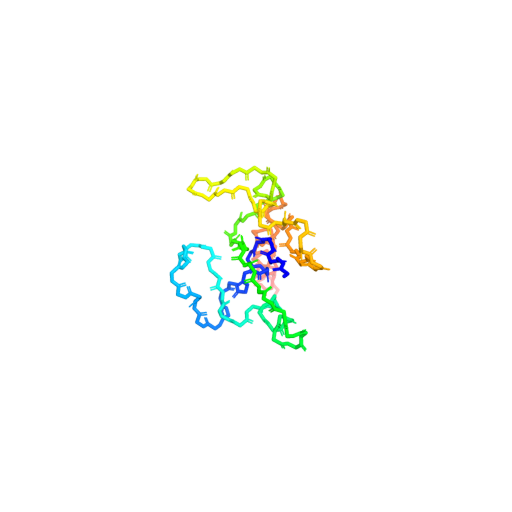1.907 -9.370 1.00 96.50 89 TYR A N 1
ATOM 627 C CA . TYR A 1 89 ? 13.052 -3.263 -9.929 1.00 96.50 89 TYR A CA 1
ATOM 628 C C . TYR A 1 89 ? 12.482 -3.330 -11.353 1.00 96.50 89 TYR A C 1
ATOM 630 O O . TYR A 1 89 ? 13.131 -3.848 -12.258 1.00 96.50 89 TYR A O 1
ATOM 638 N N . VAL A 1 90 ? 11.293 -2.760 -11.579 1.00 93.06 90 VAL A N 1
ATOM 639 C CA . VAL A 1 90 ? 10.649 -2.754 -12.906 1.00 93.06 90 VAL A CA 1
ATOM 640 C C . VAL A 1 90 ? 11.472 -1.955 -13.919 1.00 93.06 90 VAL A C 1
ATOM 642 O O . VAL A 1 90 ? 11.605 -2.373 -15.067 1.00 93.06 90 VAL A O 1
ATOM 645 N N . GLY A 1 91 ? 12.069 -0.839 -13.493 1.00 93.00 91 GLY A N 1
ATOM 646 C CA . GLY A 1 91 ? 12.948 -0.037 -14.341 1.00 93.00 91 GLY A CA 1
ATOM 647 C C . GLY A 1 91 ? 14.169 -0.830 -14.804 1.00 93.00 91 GLY A C 1
ATOM 648 O O . GLY A 1 91 ? 14.472 -0.846 -15.997 1.00 93.00 91 GLY A O 1
ATOM 649 N N . TYR A 1 92 ? 14.820 -1.554 -13.890 1.00 94.44 92 TYR A N 1
ATOM 650 C CA . TYR A 1 92 ? 15.945 -2.425 -14.230 1.00 94.44 92 TYR A CA 1
ATOM 651 C C . TYR A 1 92 ? 15.535 -3.590 -15.128 1.00 94.44 92 TYR A C 1
ATOM 653 O O . TYR A 1 92 ? 16.208 -3.841 -16.124 1.00 94.44 92 TYR A O 1
ATOM 661 N N . LEU A 1 93 ? 14.414 -4.259 -14.845 1.00 92.88 93 LEU A N 1
ATOM 662 C CA . LEU A 1 93 ? 13.902 -5.325 -15.709 1.00 92.88 93 LEU A CA 1
ATOM 663 C C . LEU A 1 93 ? 13.673 -4.840 -17.145 1.00 92.88 93 LEU A C 1
ATOM 665 O O . LEU A 1 93 ? 14.088 -5.503 -18.096 1.00 92.88 93 LEU A O 1
ATOM 669 N N . ILE A 1 94 ? 13.050 -3.671 -17.312 1.00 92.50 94 ILE A N 1
ATOM 670 C CA . ILE A 1 94 ? 12.833 -3.074 -18.634 1.00 92.50 94 ILE A CA 1
ATOM 671 C C . ILE A 1 94 ? 14.178 -2.766 -19.297 1.00 92.50 94 ILE A C 1
ATOM 673 O O . ILE A 1 94 ? 14.393 -3.163 -20.444 1.00 92.50 94 ILE A O 1
ATOM 677 N N . ALA A 1 95 ? 15.099 -2.114 -18.584 1.00 92.25 95 ALA A N 1
ATOM 678 C CA . ALA A 1 95 ? 16.412 -1.764 -19.118 1.00 92.25 95 ALA A CA 1
ATOM 679 C C . ALA A 1 95 ? 17.200 -3.000 -19.591 1.00 92.25 95 ALA A C 1
ATOM 681 O O . ALA A 1 95 ? 17.737 -2.995 -20.700 1.00 92.25 95 ALA A O 1
ATOM 682 N N . GLU A 1 96 ? 17.223 -4.078 -18.804 1.00 91.75 96 GLU A N 1
ATOM 683 C CA . GLU A 1 96 ? 17.886 -5.334 -19.175 1.00 91.75 96 GLU A CA 1
ATOM 684 C C . GLU A 1 96 ? 17.181 -6.042 -20.341 1.00 91.75 96 GLU A C 1
ATOM 686 O O . GLU A 1 96 ? 17.839 -6.528 -21.262 1.00 91.75 96 GLU A O 1
ATOM 691 N N . SER A 1 97 ? 15.845 -6.027 -20.387 1.00 89.12 97 SER A N 1
ATOM 692 C CA . SER A 1 97 ? 15.097 -6.605 -21.513 1.00 89.12 97 SER A CA 1
ATOM 693 C C . SER A 1 97 ? 15.406 -5.910 -22.849 1.00 89.12 97 SER A C 1
ATOM 695 O O . SER A 1 97 ? 15.483 -6.560 -23.894 1.00 89.12 97 SER A O 1
ATOM 697 N N . CYS A 1 98 ? 15.652 -4.596 -22.824 1.00 86.81 98 CYS A N 1
ATOM 698 C CA . CYS A 1 98 ? 16.073 -3.834 -23.997 1.00 86.81 98 CYS A CA 1
ATOM 699 C C . CYS A 1 98 ? 17.497 -4.191 -24.437 1.00 86.81 98 CYS A C 1
ATOM 701 O O . CYS A 1 98 ? 17.756 -4.243 -25.640 1.00 86.81 98 CYS A O 1
ATOM 703 N N . LYS A 1 99 ? 18.406 -4.474 -23.493 1.00 82.50 99 LYS A N 1
ATOM 704 C CA . LYS 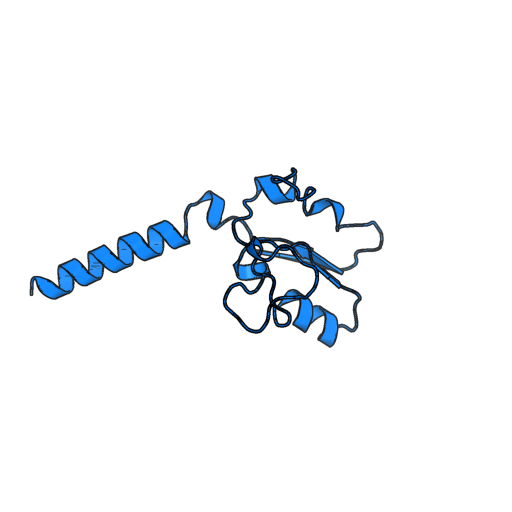A 1 99 ? 19.764 -4.932 -23.819 1.00 82.50 99 LYS A CA 1
ATOM 705 C C . LYS A 1 99 ? 19.729 -6.274 -24.542 1.00 82.50 99 LYS A C 1
ATOM 707 O O . LYS A 1 99 ? 20.339 -6.385 -25.598 1.00 82.50 99 LYS A O 1
ATOM 712 N N . LEU A 1 100 ? 18.957 -7.245 -24.047 1.00 73.25 100 LEU A N 1
ATOM 713 C CA . LEU A 1 100 ? 18.826 -8.566 -24.683 1.00 73.25 100 LEU A CA 1
ATOM 714 C C . LEU A 1 100 ? 18.267 -8.472 -26.112 1.00 73.25 100 LEU A C 1
ATOM 716 O O . LEU A 1 100 ? 18.845 -9.033 -27.037 1.00 73.25 100 LEU A O 1
ATOM 720 N N . ARG A 1 101 ? 17.231 -7.652 -26.331 1.00 62.69 101 ARG A N 1
ATOM 721 C CA . ARG A 1 101 ? 16.690 -7.389 -27.680 1.00 62.69 101 ARG A CA 1
ATOM 722 C C . ARG A 1 101 ? 17.670 -6.679 -28.620 1.00 62.69 101 ARG A C 1
ATOM 724 O O . ARG A 1 101 ? 17.488 -6.721 -29.835 1.00 62.69 101 ARG A O 1
ATOM 731 N N . GLY A 1 102 ? 18.662 -5.977 -28.074 1.00 59.53 102 GLY A N 1
ATOM 732 C CA . GLY A 1 102 ? 19.763 -5.394 -28.838 1.00 59.53 102 GLY A CA 1
ATOM 733 C C . GLY A 1 102 ? 20.801 -6.433 -29.268 1.00 59.53 102 GLY A C 1
ATOM 734 O O . GLY A 1 102 ? 21.364 -6.295 -30.350 1.00 59.53 102 GLY A O 1
ATOM 735 N N . VAL A 1 103 ? 21.012 -7.484 -28.467 1.00 57.03 103 VAL A N 1
ATOM 736 C CA . VAL A 1 103 ? 21.917 -8.603 -28.782 1.00 57.03 103 VAL A CA 1
ATOM 737 C C . VAL A 1 103 ? 21.329 -9.497 -29.880 1.00 57.03 103 VAL A C 1
ATOM 739 O O . VAL A 1 103 ? 22.045 -9.836 -30.815 1.00 57.03 103 VAL A O 1
ATOM 742 N N . ASP A 1 104 ? 20.020 -9.771 -29.851 1.00 55.81 104 ASP A N 1
ATOM 743 C CA . ASP A 1 104 ? 19.336 -10.589 -30.875 1.00 55.81 104 ASP A CA 1
ATOM 744 C C . ASP A 1 104 ? 19.324 -9.954 -32.281 1.00 55.81 104 ASP A C 1
ATOM 746 O O . ASP A 1 104 ? 19.046 -10.625 -33.270 1.00 55.81 104 ASP A O 1
ATOM 750 N N . LYS A 1 105 ? 19.603 -8.648 -32.399 1.00 51.62 105 LYS A N 1
ATOM 751 C CA . LYS A 1 105 ? 19.696 -7.949 -33.694 1.00 51.62 105 LYS A CA 1
ATOM 752 C C . LYS A 1 105 ? 21.110 -7.925 -34.285 1.00 51.62 105 LYS A C 1
ATOM 754 O O . LYS A 1 105 ? 21.293 -7.357 -35.360 1.00 51.62 105 LYS A O 1
ATOM 759 N N . LEU A 1 106 ? 22.099 -8.474 -33.580 1.00 51.72 106 LEU A N 1
ATOM 760 C CA . LEU A 1 106 ? 23.516 -8.467 -33.970 1.00 51.72 106 LEU A CA 1
ATOM 761 C C . LEU A 1 106 ? 24.049 -9.856 -34.377 1.00 51.72 106 LEU A C 1
ATOM 763 O O . LEU A 1 106 ? 25.238 -9.975 -34.670 1.00 51.72 106 LEU A O 1
ATOM 767 N N . SER A 1 107 ? 23.188 -10.877 -34.420 1.00 48.31 107 SER A N 1
ATOM 768 C CA . SER A 1 107 ? 23.449 -12.223 -34.962 1.00 48.31 107 SER A CA 1
ATOM 769 C C . SER A 1 107 ? 22.668 -12.462 -36.246 1.00 48.31 107 SER A C 1
ATOM 771 O O . SER A 1 107 ? 23.212 -13.135 -37.147 1.00 48.31 107 SER A O 1
#